Protein AF-X1PWX0-F1 (afdb_monomer)

Solvent-accessible surface area (backbone atoms only — not comparable to full-atom values): 7257 Å² total; per-residue (Å²): 105,75,66,61,58,45,58,66,49,58,80,75,53,52,72,68,55,48,54,53,46,33,54,49,25,46,53,50,14,56,51,26,45,76,68,68,37,50,73,58,14,48,53,25,38,52,52,23,35,53,56,27,56,76,71,69,37,62,68,57,32,52,54,42,52,49,52,51,52,55,50,51,52,54,50,52,53,50,54,33,53,49,25,46,54,52,13,53,54,24,46,78,69,67,38,43,71,58,15,40,55,24,41,50,51,29,46,49,52,52,66,72,47,80,55,91,79,76,39,62,70,56,46,55,52,45,53,53,50,42,61,57,44,60,75,77,111

Secondary structure (DSSP, 8-state):
-HHHHHHHHHTT--HHHHHHHHHHHHHHHHHHHHTT-HHHHHHHHHHHHHHHHHTT-HHHHHHHHHHHHHHHHHHHHHHHHHHHHHHHHHHHTT-HHHHHHHHHHHHHHHHHS--TTTSHHHHHHHHHHHHHHHTT-

Mean predicted aligned error: 4.5 Å

Nearest PDB structures (foldseek):
  2w2u-assembly2_B  TM=9.088E-01  e=4.073E-01  Sulfolobus acidocaldarius
  2v6y-assembly1_A  TM=8.424E-01  e=2.761E-01  Saccharolobus solfataricus
  2w2u-assembly1_A  TM=7.943E-01  e=5.683E-01  Sulfolobus acidocaldarius
  4a5x-assembly2_B  TM=6.187E-01  e=4.551E-01  Homo sapiens
  6vfk-assembly1_B  TM=2.607E-01  e=2.038E+00  synthetic construct

InterPro domains:
  IPR036181 MIT domain superfamily [SSF116846] (85-133)

Sequence (137 aa):
DAINELKEKANHMSVEEINSSILSFIRKAETAEKGLAYKEAQKEYEMALYLASGFDYKEEVGRISFMILELDKKIKDLELEYALKVGEKAEKKKDYVKAINYYQQGLKILNDVQDLNGNESRIKKLNKKITNLQKHL

Organism: NCBI:txid412755

Structure (mmCIF, N/CA/C/O backbone):
data_AF-X1PWX0-F1
#
_entry.id   AF-X1PWX0-F1
#
loop_
_atom_site.group_PDB
_atom_site.id
_atom_site.type_symbol
_atom_site.label_atom_id
_atom_site.label_alt_id
_atom_site.label_comp_id
_atom_site.label_asym_id
_atom_site.label_entity_id
_atom_site.label_seq_id
_atom_site.pdbx_PDB_ins_code
_atom_site.Cartn_x
_atom_site.Cartn_y
_atom_site.Cartn_z
_atom_site.occupancy
_atom_site.B_iso_or_equiv
_atom_site.auth_seq_id
_atom_site.auth_comp_id
_atom_site.auth_asym_id
_atom_site.auth_atom_id
_atom_site.pdbx_PDB_model_num
ATOM 1 N N . ASP A 1 1 ? -1.896 -11.694 -19.344 1.00 78.06 1 ASP A N 1
ATOM 2 C CA . ASP A 1 1 ? -1.476 -10.967 -18.120 1.00 78.06 1 ASP A CA 1
ATOM 3 C C . ASP A 1 1 ? -0.323 -10.088 -18.550 1.00 78.06 1 ASP A C 1
ATOM 5 O O . ASP A 1 1 ? 0.628 -10.613 -19.117 1.00 78.06 1 ASP A O 1
ATOM 9 N N . ALA A 1 2 ? -0.446 -8.772 -18.378 1.00 78.31 2 ALA A N 1
ATOM 10 C CA . ALA A 1 2 ? 0.416 -7.792 -19.040 1.00 78.31 2 ALA A CA 1
ATOM 11 C C . ALA A 1 2 ? 1.903 -7.970 -18.695 1.00 78.31 2 ALA A C 1
ATOM 13 O O . ALA A 1 2 ? 2.756 -7.763 -19.553 1.00 78.31 2 ALA A O 1
ATOM 14 N N . ILE A 1 3 ? 2.212 -8.415 -17.471 1.00 78.94 3 ILE A N 1
ATOM 15 C CA . ILE A 1 3 ? 3.587 -8.741 -17.079 1.00 78.94 3 ILE A CA 1
ATOM 16 C C . ILE A 1 3 ? 4.098 -9.974 -17.828 1.00 78.94 3 ILE A C 1
ATOM 18 O O . ILE A 1 3 ? 5.229 -9.967 -18.295 1.00 78.94 3 ILE A O 1
ATOM 22 N N . ASN A 1 4 ? 3.287 -11.020 -17.998 1.00 82.31 4 ASN A N 1
ATOM 23 C CA . ASN A 1 4 ? 3.716 -12.222 -18.720 1.00 82.31 4 ASN A CA 1
ATOM 24 C C . ASN A 1 4 ? 3.909 -11.946 -20.218 1.00 82.31 4 ASN A C 1
ATOM 26 O O . ASN A 1 4 ? 4.887 -12.404 -20.797 1.00 82.31 4 ASN A O 1
ATOM 30 N N . GLU A 1 5 ? 3.054 -11.117 -20.817 1.00 84.75 5 GLU A N 1
ATOM 31 C CA . GLU A 1 5 ? 3.229 -10.654 -22.201 1.00 84.75 5 GLU A CA 1
ATOM 32 C C . GLU A 1 5 ? 4.506 -9.815 -22.371 1.00 84.75 5 GLU A C 1
ATOM 34 O O . GLU A 1 5 ? 5.172 -9.893 -23.403 1.00 84.75 5 GLU A O 1
ATOM 39 N N . LEU A 1 6 ? 4.875 -9.024 -21.357 1.00 88.00 6 LEU A N 1
ATOM 40 C CA . LEU A 1 6 ? 6.130 -8.274 -21.352 1.00 88.00 6 LEU A CA 1
ATOM 41 C C . LEU A 1 6 ? 7.349 -9.200 -21.247 1.00 88.00 6 LEU A C 1
ATOM 43 O O . LEU A 1 6 ? 8.323 -8.980 -21.960 1.00 88.00 6 LEU A O 1
ATOM 47 N N . LYS A 1 7 ? 7.288 -10.244 -20.407 1.00 84.56 7 LYS A N 1
ATOM 48 C CA . LYS A 1 7 ? 8.364 -11.244 -20.265 1.00 84.56 7 LYS A CA 1
ATOM 49 C C . LYS A 1 7 ? 8.702 -11.910 -21.595 1.00 84.56 7 LYS A C 1
ATOM 51 O O . LYS A 1 7 ? 9.871 -12.058 -21.928 1.00 84.56 7 LYS A O 1
ATOM 56 N N . GLU A 1 8 ? 7.683 -12.296 -22.360 1.00 85.38 8 GLU A N 1
ATOM 57 C CA . GLU A 1 8 ? 7.879 -12.926 -23.668 1.00 85.38 8 GLU A CA 1
ATOM 58 C C . GLU A 1 8 ? 8.503 -11.956 -24.679 1.00 85.38 8 GLU A C 1
ATOM 60 O O . GLU A 1 8 ? 9.443 -12.320 -25.385 1.00 85.38 8 GLU A O 1
ATOM 65 N N . LYS A 1 9 ? 8.033 -10.702 -24.711 1.00 85.44 9 LYS A N 1
ATOM 66 C CA . LYS A 1 9 ? 8.548 -9.672 -25.626 1.00 85.44 9 LYS A CA 1
ATOM 67 C C . LYS A 1 9 ? 9.976 -9.246 -25.300 1.00 85.44 9 LYS A C 1
ATOM 69 O O . LYS A 1 9 ? 10.760 -9.043 -26.222 1.00 85.44 9 LYS A O 1
ATOM 74 N N . ALA A 1 10 ? 10.320 -9.145 -24.017 1.00 86.25 10 ALA A N 1
ATOM 75 C CA . ALA A 1 10 ? 11.624 -8.670 -23.556 1.00 86.25 10 ALA A CA 1
ATOM 76 C C . ALA A 1 10 ? 12.801 -9.482 -24.123 1.00 86.25 10 ALA A C 1
ATOM 78 O O . ALA A 1 10 ? 13.859 -8.915 -24.376 1.00 86.25 10 ALA A O 1
ATOM 79 N N . ASN A 1 11 ? 12.606 -10.775 -24.404 1.00 84.31 11 ASN A N 1
ATOM 80 C CA . ASN A 1 11 ? 13.639 -11.643 -24.987 1.00 84.31 11 ASN A CA 1
ATOM 81 C C . ASN A 1 11 ? 14.034 -11.273 -26.427 1.00 84.31 11 ASN A C 1
ATOM 83 O O . ASN A 1 11 ? 15.049 -11.754 -26.927 1.00 84.31 11 ASN A O 1
ATOM 87 N N . HIS A 1 12 ? 13.222 -10.465 -27.109 1.00 88.06 12 HIS A N 1
ATOM 88 C CA . HIS A 1 12 ? 13.412 -10.098 -28.513 1.00 88.06 12 HIS A CA 1
ATOM 89 C C . HIS A 1 12 ? 13.684 -8.607 -28.716 1.00 88.06 12 HIS A C 1
ATOM 91 O O . HIS A 1 12 ? 13.816 -8.172 -29.857 1.00 88.06 12 HIS A O 1
ATOM 97 N N . MET A 1 13 ? 13.750 -7.832 -27.634 1.00 89.31 13 MET A N 1
ATOM 98 C CA . MET A 1 13 ? 13.931 -6.386 -27.700 1.00 89.31 13 MET A CA 1
ATOM 99 C C . MET A 1 13 ? 15.410 -6.008 -27.768 1.00 89.31 13 MET A C 1
ATOM 101 O O . MET A 1 13 ? 16.256 -6.621 -27.112 1.00 89.31 13 MET A O 1
ATOM 105 N N . SER A 1 14 ? 15.717 -4.958 -28.525 1.00 92.50 14 SER A N 1
ATOM 106 C CA . SER A 1 14 ? 17.030 -4.316 -28.483 1.00 92.50 14 SER A CA 1
ATOM 107 C C . SER A 1 14 ? 17.229 -3.549 -27.172 1.00 92.50 14 SER A C 1
ATOM 109 O O . SER A 1 14 ? 16.278 -3.201 -26.467 1.00 92.50 14 SER A O 1
ATOM 111 N N . VAL A 1 15 ? 18.482 -3.226 -26.854 1.00 89.50 15 VAL A N 1
ATOM 112 C CA . VAL A 1 15 ? 18.824 -2.404 -25.683 1.00 89.50 15 VAL A CA 1
ATOM 113 C C . VAL A 1 15 ? 18.134 -1.032 -25.744 1.00 89.50 15 VAL A C 1
ATOM 115 O O . VAL A 1 15 ? 17.629 -0.532 -24.740 1.00 89.50 15 VAL A O 1
ATOM 118 N N . GLU A 1 16 ? 18.053 -0.427 -26.928 1.00 91.69 16 GLU A N 1
ATOM 119 C CA . GLU A 1 16 ? 17.369 0.850 -27.153 1.00 91.69 16 GLU A CA 1
ATOM 120 C C . GLU A 1 16 ? 15.858 0.742 -26.906 1.00 91.69 16 GLU A C 1
ATOM 122 O O . GLU A 1 16 ? 15.264 1.622 -26.276 1.00 91.69 16 GLU A O 1
ATOM 127 N N . GLU A 1 17 ? 15.232 -0.346 -27.360 1.00 92.94 17 GLU A N 1
ATOM 128 C CA . GLU A 1 17 ? 13.806 -0.608 -27.143 1.00 92.94 17 GLU A CA 1
ATOM 129 C C . GLU A 1 17 ? 13.490 -0.829 -25.660 1.00 92.94 17 GLU A C 1
ATOM 131 O O . GLU A 1 17 ? 12.471 -0.337 -25.162 1.00 92.94 17 GLU A O 1
ATOM 136 N N . ILE A 1 18 ? 14.377 -1.517 -24.938 1.00 93.12 18 ILE A N 1
ATOM 137 C CA . ILE A 1 18 ? 14.275 -1.724 -23.489 1.00 93.12 18 ILE A CA 1
ATOM 138 C C . ILE A 1 18 ? 14.347 -0.387 -22.754 1.00 93.12 18 ILE A C 1
ATOM 140 O O . ILE A 1 18 ? 13.445 -0.072 -21.976 1.00 93.12 18 ILE A O 1
ATOM 144 N N . ASN A 1 19 ? 15.348 0.443 -23.058 1.00 93.38 19 ASN A N 1
ATOM 145 C CA . ASN A 1 19 ? 15.507 1.766 -22.449 1.00 93.38 19 ASN A CA 1
ATOM 146 C C . ASN A 1 19 ? 14.288 2.664 -22.691 1.00 93.38 19 ASN A C 1
ATOM 148 O O . ASN A 1 19 ? 13.758 3.285 -21.765 1.00 93.38 19 ASN A O 1
ATOM 152 N N . SER A 1 20 ? 13.796 2.697 -23.931 1.00 95.50 20 SER A N 1
ATOM 153 C CA . SER A 1 20 ? 12.592 3.450 -24.291 1.00 95.50 20 SER A CA 1
ATOM 154 C C . SER A 1 20 ? 11.354 2.952 -23.533 1.00 95.50 20 SER A C 1
ATOM 156 O O . SER A 1 20 ? 10.548 3.750 -23.041 1.00 95.50 20 SER A O 1
ATOM 158 N N . SER A 1 21 ? 11.226 1.633 -23.369 1.00 95.81 21 SER A N 1
ATOM 159 C CA . SER A 1 21 ? 10.102 1.007 -22.667 1.00 95.81 21 SER A CA 1
ATOM 160 C C . SER A 1 21 ? 10.129 1.286 -21.168 1.00 95.81 21 SER A C 1
ATOM 162 O O . SER A 1 21 ? 9.101 1.677 -20.617 1.00 95.81 21 SER A O 1
ATOM 164 N N . ILE A 1 22 ? 11.296 1.180 -20.520 1.00 96.44 22 ILE A N 1
ATOM 165 C CA . ILE A 1 22 ? 11.480 1.549 -19.107 1.00 96.44 22 ILE A CA 1
ATOM 166 C C . ILE A 1 22 ? 11.030 2.998 -18.885 1.00 96.44 22 ILE A C 1
ATOM 168 O O . ILE A 1 22 ? 10.193 3.263 -18.020 1.00 96.44 22 ILE A O 1
ATOM 172 N N . LEU A 1 23 ? 11.510 3.937 -19.709 1.00 97.06 23 LEU A N 1
ATOM 173 C CA . LEU A 1 23 ? 11.124 5.349 -19.614 1.00 97.06 23 LEU A CA 1
ATOM 174 C C . LEU A 1 23 ? 9.622 5.565 -19.848 1.00 97.06 23 LEU A C 1
ATOM 176 O O . LEU A 1 23 ? 9.005 6.400 -19.184 1.00 97.06 23 LEU A O 1
ATOM 180 N N . SER A 1 24 ? 9.023 4.829 -20.787 1.00 97.94 24 SER A N 1
ATOM 181 C CA . SER A 1 24 ? 7.586 4.900 -21.054 1.00 97.94 24 SER A CA 1
ATOM 182 C C . SER A 1 24 ? 6.762 4.433 -19.855 1.00 97.94 24 SER A C 1
ATOM 184 O O . SER A 1 24 ? 5.839 5.141 -19.447 1.00 97.94 24 SER A O 1
ATOM 186 N N . PHE A 1 25 ? 7.115 3.290 -19.264 1.00 98.06 25 PHE A N 1
ATOM 187 C CA . PHE A 1 25 ? 6.441 2.745 -18.088 1.00 98.06 25 PHE A CA 1
ATOM 188 C C . PHE A 1 25 ? 6.559 3.679 -16.881 1.00 98.06 25 PHE A C 1
ATOM 190 O O . PHE A 1 25 ? 5.549 3.983 -16.252 1.00 98.06 25 PHE A O 1
ATOM 197 N N . ILE A 1 26 ? 7.741 4.250 -16.621 1.00 98.12 26 ILE A N 1
ATOM 198 C CA . ILE A 1 26 ? 7.918 5.244 -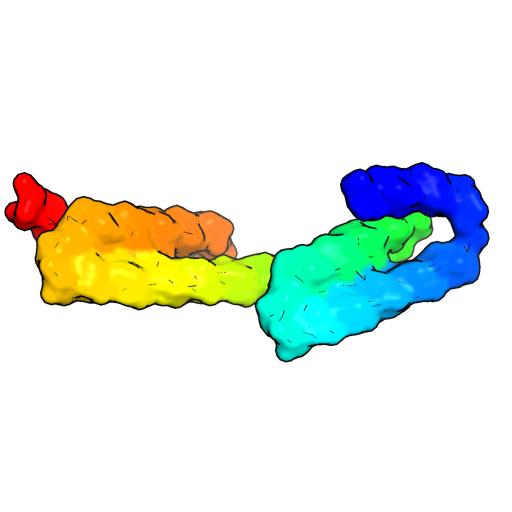15.548 1.00 98.12 26 ILE A CA 1
ATOM 199 C C . ILE A 1 26 ? 6.992 6.454 -15.759 1.00 98.12 26 ILE A C 1
ATOM 201 O O . ILE A 1 26 ? 6.275 6.848 -14.844 1.00 98.12 26 ILE A O 1
ATOM 205 N N . ARG A 1 27 ? 6.927 7.020 -16.972 1.00 98.25 27 ARG A N 1
ATOM 206 C CA . ARG A 1 27 ? 6.049 8.175 -17.259 1.00 98.25 27 ARG A CA 1
ATOM 207 C C . ARG A 1 27 ? 4.565 7.854 -17.086 1.00 98.25 27 ARG A C 1
ATOM 209 O O . ARG A 1 27 ? 3.799 8.701 -16.616 1.00 98.25 27 ARG A O 1
ATOM 216 N N . LYS A 1 28 ? 4.142 6.654 -17.491 1.00 98.31 28 LYS A N 1
ATOM 217 C CA . LYS A 1 28 ? 2.764 6.184 -17.293 1.00 98.31 28 LYS A CA 1
ATOM 218 C C . LYS A 1 28 ? 2.458 6.020 -15.813 1.00 98.31 28 LYS A C 1
ATOM 220 O O . LYS A 1 28 ? 1.422 6.509 -15.371 1.00 98.31 28 LYS A O 1
ATOM 225 N N . ALA A 1 29 ? 3.380 5.433 -15.055 1.00 98.12 29 ALA A N 1
ATOM 226 C CA . ALA A 1 29 ? 3.252 5.280 -13.616 1.00 98.12 29 ALA A CA 1
ATOM 227 C C . ALA A 1 29 ? 3.097 6.636 -12.910 1.00 98.12 29 ALA A C 1
ATOM 229 O O . ALA A 1 29 ? 2.142 6.837 -12.165 1.00 98.12 29 ALA A O 1
ATOM 230 N N . GLU A 1 30 ? 3.959 7.606 -13.226 1.00 97.56 30 GLU A N 1
ATOM 231 C CA . GLU A 1 30 ? 3.888 8.971 -12.686 1.00 97.56 30 GLU A CA 1
ATOM 232 C C . GLU A 1 30 ? 2.567 9.674 -13.047 1.00 97.56 30 GLU A C 1
ATOM 234 O O . GLU A 1 30 ? 1.992 10.408 -12.239 1.00 97.56 30 GLU A O 1
ATOM 239 N N . THR A 1 31 ? 2.066 9.461 -14.266 1.00 98.25 31 THR A N 1
ATOM 240 C CA . THR A 1 31 ? 0.787 10.025 -14.725 1.00 98.25 31 THR A CA 1
ATOM 241 C C . THR A 1 31 ? -0.391 9.397 -13.982 1.00 98.25 31 THR A C 1
ATOM 243 O O . THR A 1 31 ? -1.260 10.117 -13.488 1.00 98.25 31 THR A O 1
ATOM 246 N N . ALA A 1 32 ? -0.398 8.070 -13.853 1.00 97.81 32 ALA A N 1
ATOM 247 C CA . ALA A 1 32 ? -1.404 7.330 -13.103 1.00 97.81 32 ALA A CA 1
ATOM 248 C C . ALA A 1 32 ? -1.396 7.730 -11.621 1.00 97.81 32 ALA A C 1
ATOM 250 O O . ALA A 1 32 ? -2.455 7.955 -11.038 1.00 97.81 32 ALA A O 1
ATOM 251 N N . GLU A 1 33 ? -0.218 7.913 -11.019 1.00 95.81 33 GLU A N 1
ATOM 252 C CA . GLU A 1 33 ? -0.095 8.347 -9.629 1.00 95.81 33 GLU A CA 1
ATOM 253 C C . GLU A 1 33 ? -0.663 9.758 -9.414 1.00 95.81 33 GLU A C 1
ATOM 255 O O . GLU A 1 33 ? -1.410 9.980 -8.455 1.00 95.81 33 GLU A O 1
ATOM 260 N N . LYS A 1 34 ? -0.375 10.704 -10.322 1.00 95.75 34 LYS A N 1
ATOM 261 C CA . LYS A 1 34 ? -0.990 12.046 -10.318 1.00 95.75 34 LYS A CA 1
ATOM 262 C C . LYS A 1 34 ? -2.511 11.977 -10.462 1.00 95.75 34 LYS A C 1
ATOM 264 O O . LYS A 1 34 ? -3.217 12.779 -9.858 1.00 95.75 34 LYS A O 1
ATOM 269 N N . GLY A 1 35 ? -3.005 11.005 -11.226 1.00 96.81 35 GLY A N 1
ATOM 270 C CA . GLY A 1 35 ? -4.427 10.695 -11.371 1.00 96.81 35 GLY A CA 1
ATOM 271 C C . GLY A 1 35 ? -5.035 9.884 -10.220 1.00 96.81 35 GLY A C 1
ATOM 272 O O . GLY A 1 35 ? -6.204 9.522 -10.308 1.00 96.81 35 GLY A O 1
ATOM 273 N N . LEU A 1 36 ? -4.277 9.587 -9.154 1.00 94.81 36 LEU A N 1
ATOM 274 C CA . LEU A 1 36 ? -4.687 8.745 -8.018 1.00 94.81 36 LEU A CA 1
ATOM 275 C C . LEU A 1 36 ? -5.030 7.287 -8.401 1.00 94.81 36 LEU A C 1
ATOM 277 O O . LEU A 1 36 ? -5.612 6.544 -7.609 1.00 94.81 36 LEU A O 1
ATOM 281 N N . ALA A 1 37 ? -4.643 6.845 -9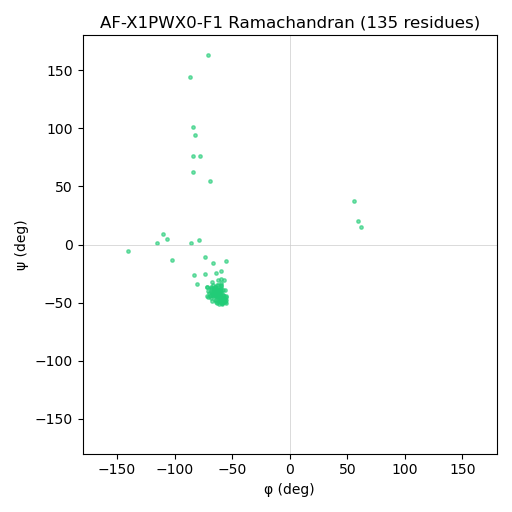.598 1.00 96.62 37 ALA A N 1
ATOM 282 C CA . ALA A 1 37 ? -4.811 5.482 -10.089 1.00 96.62 37 ALA A CA 1
ATOM 283 C C . ALA A 1 37 ? -3.662 4.585 -9.590 1.00 96.62 37 ALA A C 1
ATOM 285 O O . ALA A 1 37 ? -2.872 4.052 -10.364 1.00 96.62 37 ALA A O 1
ATOM 286 N N . TYR A 1 38 ? -3.543 4.424 -8.270 1.00 94.69 38 TYR A N 1
ATOM 287 C CA . TYR A 1 38 ? -2.351 3.836 -7.643 1.00 94.69 38 TYR A CA 1
ATOM 288 C C . TYR A 1 38 ? -2.065 2.384 -8.030 1.00 94.69 38 TYR A C 1
ATOM 290 O O . TYR A 1 38 ? -0.907 2.019 -8.187 1.00 94.69 38 TYR A O 1
ATOM 298 N N . LYS A 1 39 ? -3.098 1.562 -8.249 1.00 93.12 39 LYS A N 1
ATOM 299 C CA . LYS A 1 39 ? -2.907 0.181 -8.731 1.00 93.12 39 LYS A CA 1
ATOM 300 C C . LYS A 1 39 ? -2.312 0.138 -10.136 1.00 93.12 39 LYS A C 1
ATOM 302 O O . LYS A 1 39 ? -1.514 -0.738 -10.445 1.00 93.12 39 LYS A O 1
ATOM 307 N N . GLU A 1 40 ? -2.714 1.079 -10.984 1.00 95.75 40 GLU A N 1
ATOM 308 C CA . GLU A 1 40 ? -2.169 1.205 -12.331 1.00 95.75 40 GLU A CA 1
ATOM 309 C C . GLU A 1 40 ? -0.739 1.739 -12.275 1.00 95.75 40 GLU A C 1
ATOM 311 O O . GLU A 1 40 ? 0.146 1.150 -12.884 1.00 95.75 40 GLU A O 1
ATOM 316 N N . ALA A 1 41 ? -0.482 2.758 -11.448 1.00 97.69 41 ALA A N 1
ATOM 317 C CA . ALA A 1 41 ? 0.869 3.258 -11.215 1.00 97.69 41 ALA A CA 1
ATOM 318 C C . ALA A 1 41 ? 1.826 2.154 -10.735 1.00 97.69 41 ALA A C 1
ATOM 320 O O . ALA A 1 41 ? 2.924 2.012 -11.268 1.00 97.69 41 ALA A O 1
ATOM 321 N N . GLN A 1 42 ? 1.385 1.331 -9.780 1.00 96.19 42 GLN A N 1
ATOM 322 C CA . GLN A 1 42 ? 2.164 0.215 -9.252 1.00 96.19 42 GLN A CA 1
ATOM 323 C C . GLN A 1 42 ? 2.506 -0.796 -10.349 1.00 96.19 42 GLN A C 1
ATOM 325 O O . GLN A 1 42 ? 3.670 -1.151 -10.512 1.00 96.19 42 GLN A O 1
ATOM 330 N N . LYS A 1 43 ? 1.513 -1.204 -11.144 1.00 96.19 43 LYS A N 1
ATOM 331 C CA . LYS A 1 43 ? 1.708 -2.131 -12.264 1.00 96.19 43 LYS A CA 1
ATOM 332 C C . LYS A 1 43 ? 2.730 -1.600 -13.275 1.00 96.19 43 LYS A C 1
ATOM 334 O O . LYS A 1 43 ? 3.577 -2.351 -13.752 1.00 96.19 43 LYS A O 1
ATOM 339 N N . GLU A 1 44 ? 2.651 -0.317 -13.618 1.00 97.88 44 GLU A N 1
ATOM 340 C CA . GLU A 1 44 ? 3.583 0.322 -14.552 1.00 97.88 44 GLU A CA 1
ATOM 341 C C . GLU A 1 44 ? 5.012 0.377 -13.977 1.00 97.88 44 GLU A C 1
ATOM 343 O O . GLU A 1 44 ? 5.963 0.021 -14.676 1.00 97.88 44 GLU A O 1
ATOM 348 N N . TYR A 1 45 ? 5.187 0.705 -12.691 1.00 98.00 45 TYR A N 1
ATOM 349 C CA . TYR A 1 45 ? 6.503 0.617 -12.047 1.00 98.00 45 TYR A CA 1
ATOM 350 C C . TYR A 1 45 ? 7.041 -0.818 -11.981 1.00 98.00 45 TYR A C 1
ATOM 352 O O . TYR A 1 45 ? 8.227 -1.025 -12.222 1.00 98.00 45 TYR A O 1
ATOM 360 N N . GLU A 1 46 ? 6.204 -1.817 -11.699 1.00 96.44 46 GLU A N 1
ATOM 361 C CA . GLU A 1 46 ? 6.614 -3.228 -11.671 1.00 96.44 46 GLU A CA 1
ATOM 362 C C . GLU A 1 46 ? 7.092 -3.711 -13.050 1.00 96.44 46 GLU A C 1
ATOM 364 O O . GLU A 1 46 ? 8.089 -4.429 -13.147 1.00 96.44 46 GLU A O 1
ATOM 369 N N . MET A 1 47 ? 6.437 -3.269 -14.129 1.00 96.50 47 MET A N 1
ATOM 370 C CA . MET A 1 47 ? 6.890 -3.530 -15.500 1.00 96.50 47 MET A CA 1
ATOM 371 C C . MET A 1 47 ? 8.240 -2.865 -15.797 1.00 96.50 47 MET A C 1
ATOM 373 O O . MET A 1 47 ? 9.123 -3.506 -16.371 1.00 96.50 47 MET A O 1
ATOM 377 N N . ALA A 1 48 ? 8.431 -1.610 -15.378 1.00 97.31 48 ALA A N 1
ATOM 378 C CA . ALA A 1 48 ? 9.714 -0.920 -15.514 1.00 97.31 48 ALA A CA 1
ATOM 379 C C . ALA A 1 48 ? 10.829 -1.634 -14.730 1.00 97.31 48 ALA A C 1
ATOM 381 O O . ALA A 1 48 ? 11.918 -1.853 -15.260 1.00 97.31 48 ALA A O 1
ATOM 382 N N . LEU A 1 49 ? 10.540 -2.041 -13.489 1.00 97.19 49 LEU A N 1
ATOM 383 C CA . LEU A 1 49 ? 11.475 -2.746 -12.617 1.00 97.19 49 LEU A CA 1
ATOM 384 C C . LEU A 1 49 ? 11.879 -4.096 -13.205 1.00 97.19 49 LEU A C 1
ATOM 386 O O . LEU A 1 49 ? 13.057 -4.446 -13.166 1.00 97.19 49 LEU A O 1
ATOM 390 N N . TYR A 1 50 ? 10.923 -4.848 -13.755 1.00 95.12 50 TYR A N 1
ATOM 391 C CA . TYR A 1 50 ? 11.193 -6.127 -14.405 1.00 95.12 50 TYR A CA 1
ATOM 392 C C . TYR A 1 50 ? 12.224 -5.978 -15.533 1.00 95.12 50 TYR A C 1
ATOM 394 O O . TYR A 1 50 ? 13.21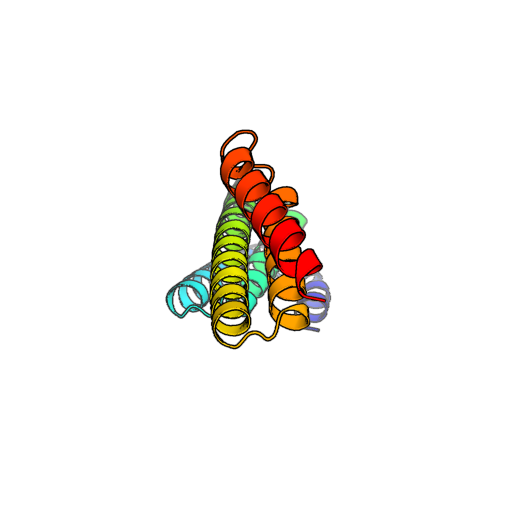9 -6.705 -15.548 1.00 95.12 50 TYR A O 1
ATOM 402 N N . LEU A 1 51 ? 12.027 -5.005 -16.430 1.00 95.06 51 LEU A N 1
ATOM 403 C CA . LEU A 1 51 ? 12.971 -4.749 -17.519 1.00 95.06 51 LEU A CA 1
ATOM 404 C C . LEU A 1 51 ? 14.333 -4.280 -16.996 1.00 95.06 51 LEU A C 1
ATOM 406 O O . LEU A 1 51 ? 15.351 -4.843 -17.381 1.00 95.06 51 LEU A O 1
ATOM 410 N N . ALA A 1 52 ? 14.367 -3.308 -16.082 1.00 95.56 52 ALA A N 1
ATOM 411 C CA . ALA A 1 52 ? 15.622 -2.804 -15.520 1.00 95.56 52 ALA A CA 1
ATOM 412 C C . ALA A 1 52 ? 16.428 -3.908 -14.807 1.00 95.56 52 ALA A C 1
ATOM 414 O O . ALA A 1 52 ? 17.651 -3.973 -14.930 1.00 95.56 52 ALA A O 1
ATOM 415 N N . SER A 1 53 ? 15.739 -4.817 -14.110 1.00 93.31 53 SER A N 1
ATOM 416 C CA . SER A 1 53 ? 16.366 -5.934 -13.393 1.00 93.31 53 SER A CA 1
ATOM 417 C C . SER A 1 53 ? 16.914 -7.001 -14.341 1.00 93.31 53 SER A C 1
ATOM 419 O O . SER A 1 53 ? 17.966 -7.572 -14.070 1.00 93.31 53 SER A O 1
ATOM 421 N N . GLY A 1 54 ? 16.228 -7.263 -15.459 1.00 90.38 54 GLY A N 1
ATOM 422 C CA . GLY A 1 54 ? 16.679 -8.223 -16.472 1.00 90.38 54 GLY A CA 1
ATOM 423 C C . GLY A 1 54 ? 17.990 -7.832 -17.164 1.00 90.38 54 GLY A C 1
ATOM 424 O O . GLY A 1 54 ? 18.706 -8.710 -17.637 1.00 90.38 54 GLY A O 1
ATOM 425 N N . PHE A 1 55 ? 18.318 -6.536 -17.185 1.00 89.19 55 PHE A N 1
ATOM 426 C CA . PHE A 1 55 ? 19.512 -5.979 -17.835 1.00 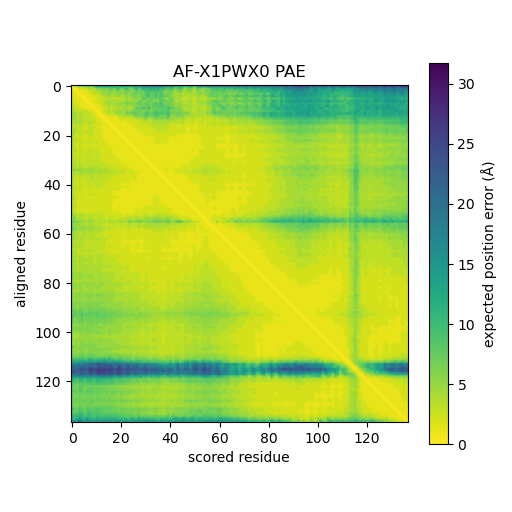89.19 55 PHE A CA 1
ATOM 427 C C . PHE A 1 55 ? 20.572 -5.458 -16.841 1.00 89.19 55 PHE A C 1
ATOM 429 O O . PHE A 1 55 ? 21.546 -4.838 -17.258 1.00 89.19 55 PHE A O 1
ATOM 436 N N . ASP A 1 56 ? 20.407 -5.725 -15.538 1.00 89.25 56 ASP A N 1
ATOM 437 C CA . ASP A 1 56 ? 21.304 -5.283 -14.450 1.00 89.25 56 ASP A CA 1
ATOM 438 C C . ASP A 1 56 ? 21.531 -3.754 -14.400 1.00 89.25 56 ASP A C 1
ATOM 440 O O . ASP A 1 56 ? 22.615 -3.259 -14.082 1.00 89.25 56 ASP A O 1
ATOM 444 N N . TYR A 1 57 ? 20.487 -2.971 -14.690 1.00 93.38 57 TYR A N 1
ATOM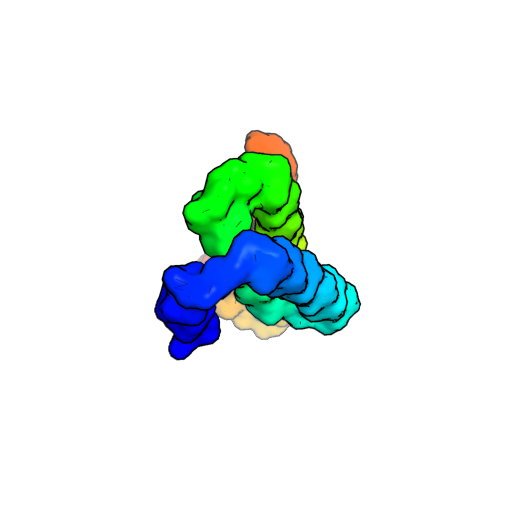 445 C CA . TYR A 1 57 ? 20.499 -1.510 -14.570 1.00 93.38 57 TYR A CA 1
ATOM 446 C C . TYR A 1 57 ? 20.339 -1.089 -13.110 1.00 93.38 57 TYR A C 1
ATOM 448 O O . TYR A 1 57 ? 19.263 -0.710 -12.653 1.00 93.38 57 TYR A O 1
ATOM 456 N N . LYS A 1 58 ? 21.419 -1.225 -12.337 1.00 94.06 58 LYS A N 1
ATOM 457 C CA . LYS A 1 58 ? 21.398 -1.090 -10.869 1.00 94.06 58 LYS A CA 1
ATOM 458 C C . LYS A 1 58 ? 20.843 0.244 -10.378 1.00 94.06 58 LYS A C 1
ATOM 460 O O . LYS A 1 58 ? 20.131 0.265 -9.373 1.00 94.06 58 LYS A O 1
ATOM 465 N N . GLU A 1 59 ? 21.161 1.341 -11.062 1.00 94.31 59 GLU A N 1
ATOM 466 C CA . GLU A 1 59 ? 20.671 2.671 -10.692 1.00 94.31 59 GLU A CA 1
ATOM 467 C C . GLU A 1 59 ? 19.152 2.774 -10.901 1.00 94.31 59 GLU A C 1
ATOM 469 O O . GLU A 1 59 ? 18.419 3.147 -9.981 1.00 94.31 59 GLU A O 1
ATOM 474 N N . GLU A 1 60 ? 18.660 2.351 -12.065 1.00 94.62 60 GLU A N 1
ATOM 475 C CA . GLU A 1 60 ? 17.240 2.305 -12.405 1.00 94.62 60 GLU A CA 1
ATOM 476 C C . GLU A 1 60 ? 16.471 1.370 -11.474 1.00 94.62 60 GLU A C 1
ATOM 478 O O . GLU A 1 60 ? 15.408 1.740 -10.980 1.00 94.62 60 GLU A O 1
ATOM 483 N N . VAL A 1 61 ? 17.014 0.187 -11.179 1.00 97.62 61 VAL A N 1
ATOM 484 C CA . VAL A 1 61 ? 16.428 -0.763 -10.224 1.00 97.62 61 VAL A CA 1
ATOM 485 C C . VAL A 1 61 ? 16.265 -0.104 -8.859 1.00 97.62 61 VAL A C 1
ATOM 487 O O . VAL A 1 61 ? 15.179 -0.167 -8.281 1.00 97.62 61 VAL A O 1
ATOM 490 N N . GLY A 1 62 ? 17.306 0.565 -8.355 1.00 97.38 62 GLY A N 1
ATOM 491 C CA . GLY A 1 62 ? 17.252 1.277 -7.079 1.00 97.38 62 GLY A CA 1
ATOM 492 C C . GLY A 1 62 ? 16.198 2.385 -7.080 1.00 97.38 62 GLY A C 1
ATOM 493 O O . GLY A 1 62 ? 15.358 2.446 -6.179 1.00 97.38 62 GLY A O 1
ATOM 494 N N . ARG A 1 63 ? 16.187 3.219 -8.126 1.00 97.56 63 ARG A N 1
ATOM 495 C CA . ARG A 1 63 ? 15.220 4.310 -8.286 1.00 97.56 63 ARG A CA 1
ATOM 496 C C . ARG A 1 63 ? 13.781 3.798 -8.360 1.00 97.56 63 ARG A C 1
ATOM 498 O O . ARG A 1 63 ? 12.932 4.292 -7.625 1.00 97.56 63 ARG A O 1
ATOM 505 N N . ILE A 1 64 ? 13.494 2.823 -9.222 1.00 98.06 64 ILE A N 1
ATOM 506 C CA . ILE A 1 64 ? 12.135 2.296 -9.416 1.00 98.06 64 ILE A CA 1
ATOM 507 C C . ILE A 1 64 ? 11.662 1.578 -8.147 1.00 98.06 64 ILE A C 1
ATOM 509 O O . ILE A 1 64 ? 10.525 1.775 -7.724 1.00 98.06 64 ILE A O 1
ATOM 513 N N . SER A 1 65 ? 12.537 0.810 -7.490 1.00 97.44 65 SER A N 1
ATOM 514 C CA . SER A 1 65 ? 12.212 0.151 -6.217 1.00 97.44 65 SER A CA 1
ATOM 515 C C . SER A 1 65 ? 11.839 1.164 -5.134 1.00 97.44 65 SER A C 1
ATOM 517 O O . SER A 1 65 ? 10.882 0.950 -4.392 1.00 97.44 65 SER A O 1
ATOM 519 N N . PHE A 1 66 ? 12.549 2.295 -5.069 1.00 96.31 66 PHE A N 1
ATOM 520 C CA . PHE A 1 66 ? 12.199 3.386 -4.164 1.00 96.31 66 PHE A CA 1
ATOM 521 C C . PHE A 1 66 ? 10.829 3.996 -4.501 1.00 96.31 66 PHE A C 1
ATOM 523 O O . PHE A 1 66 ? 10.022 4.206 -3.599 1.00 96.31 66 PHE A O 1
ATOM 530 N N . MET A 1 67 ? 10.521 4.216 -5.784 1.00 97.31 67 MET A N 1
ATOM 531 C CA . MET A 1 67 ? 9.208 4.727 -6.205 1.00 97.31 67 MET A CA 1
ATOM 532 C C . MET A 1 67 ? 8.066 3.768 -5.831 1.00 97.31 67 MET A C 1
ATOM 534 O O . MET A 1 67 ? 7.036 4.214 -5.330 1.00 97.31 67 MET A O 1
ATOM 538 N N . ILE A 1 68 ? 8.260 2.455 -6.004 1.00 96.81 68 ILE A N 1
ATOM 539 C CA . ILE A 1 68 ? 7.292 1.430 -5.579 1.00 96.81 68 ILE A CA 1
ATOM 540 C C . ILE A 1 68 ? 7.094 1.465 -4.062 1.00 96.81 68 ILE A C 1
ATOM 542 O O . ILE A 1 68 ? 5.958 1.414 -3.596 1.00 96.81 68 ILE A O 1
ATOM 546 N N . LEU A 1 69 ? 8.176 1.585 -3.288 1.00 94.31 69 LEU A N 1
ATOM 547 C CA . LEU A 1 69 ? 8.102 1.661 -1.829 1.00 94.31 69 LEU A CA 1
ATOM 548 C C . LEU A 1 69 ? 7.316 2.893 -1.355 1.00 94.31 69 LEU A C 1
ATOM 550 O O . LEU A 1 69 ? 6.471 2.779 -0.469 1.00 94.31 69 LEU A O 1
ATOM 554 N N . GLU A 1 70 ? 7.576 4.068 -1.930 1.00 93.44 70 GLU A N 1
ATOM 555 C CA . GLU A 1 70 ? 6.847 5.295 -1.585 1.00 93.44 70 GLU A CA 1
ATOM 556 C C . GLU A 1 70 ? 5.364 5.205 -1.972 1.00 93.44 70 GLU A C 1
ATOM 558 O O . GLU A 1 70 ? 4.490 5.626 -1.208 1.00 93.44 70 GLU A O 1
ATOM 563 N N . LEU A 1 71 ? 5.061 4.587 -3.116 1.00 95.19 71 LEU A N 1
ATOM 564 C CA . LEU A 1 71 ? 3.689 4.330 -3.538 1.00 95.19 71 LEU A CA 1
ATOM 565 C C . LEU A 1 71 ? 2.964 3.362 -2.588 1.00 95.19 71 LEU A C 1
ATOM 567 O O . LEU A 1 71 ? 1.827 3.632 -2.206 1.00 95.19 71 LEU A O 1
ATOM 571 N N . ASP A 1 72 ? 3.614 2.275 -2.166 1.00 92.75 72 ASP A N 1
ATOM 572 C CA . ASP A 1 72 ? 3.059 1.311 -1.207 1.00 92.75 72 ASP A CA 1
ATOM 573 C C . ASP A 1 72 ? 2.748 1.972 0.144 1.00 92.75 72 ASP A C 1
ATOM 575 O O . ASP A 1 72 ? 1.654 1.796 0.684 1.00 92.75 72 ASP A O 1
ATOM 579 N N . LYS A 1 73 ? 3.655 2.816 0.657 1.00 91.06 73 LYS A N 1
ATOM 580 C CA . LYS A 1 73 ? 3.402 3.612 1.871 1.00 91.06 73 LYS A CA 1
ATOM 581 C C . LYS A 1 73 ? 2.154 4.480 1.721 1.00 91.06 73 LYS A C 1
ATOM 583 O O . LYS A 1 73 ? 1.270 4.444 2.574 1.00 91.06 73 LYS A O 1
ATOM 588 N N . LYS A 1 74 ? 2.046 5.208 0.607 1.00 92.06 74 LYS A N 1
ATOM 589 C CA . LYS A 1 74 ? 0.902 6.079 0.311 1.00 92.06 74 LYS A CA 1
ATOM 590 C C . LYS A 1 74 ? -0.413 5.302 0.223 1.00 92.06 74 LYS A C 1
ATOM 592 O O . LYS A 1 74 ? -1.428 5.759 0.745 1.00 92.06 74 LYS A O 1
ATOM 597 N N . ILE A 1 75 ? -0.405 4.130 -0.414 1.00 92.75 75 ILE A N 1
ATOM 598 C CA . ILE A 1 75 ? -1.574 3.242 -0.487 1.00 92.75 75 ILE A CA 1
ATOM 599 C C . ILE A 1 75 ? -1.981 2.796 0.920 1.00 92.75 75 ILE A C 1
ATOM 601 O O . ILE A 1 75 ? -3.147 2.941 1.285 1.00 92.75 75 ILE A O 1
ATOM 605 N N . LYS A 1 76 ? -1.031 2.320 1.731 1.00 92.50 76 LYS A N 1
ATOM 606 C CA . LYS A 1 76 ? -1.293 1.876 3.108 1.00 92.50 76 LYS A CA 1
ATOM 607 C C . LYS A 1 76 ? -1.846 2.995 3.985 1.00 92.50 76 LYS A C 1
ATOM 609 O O . LYS A 1 76 ? -2.774 2.758 4.757 1.00 92.50 76 LYS A O 1
ATOM 614 N N . ASP A 1 77 ? -1.341 4.217 3.842 1.00 91.69 77 ASP A N 1
ATOM 615 C CA . ASP A 1 77 ? -1.865 5.379 4.563 1.00 91.69 77 ASP A CA 1
ATOM 616 C C . ASP A 1 77 ? -3.329 5.672 4.199 1.00 91.69 77 ASP A C 1
ATOM 618 O O . ASP A 1 77 ? -4.155 5.905 5.087 1.00 91.69 77 ASP A O 1
ATOM 622 N N . LEU A 1 78 ? -3.680 5.590 2.912 1.00 94.06 78 LEU A N 1
ATOM 623 C CA . LEU A 1 78 ? -5.058 5.764 2.442 1.00 94.06 78 LEU A CA 1
ATOM 624 C C . LEU A 1 78 ? -5.984 4.638 2.914 1.00 94.06 78 LEU A C 1
ATOM 626 O O . LEU A 1 78 ? -7.116 4.896 3.334 1.00 94.06 78 LEU A O 1
ATOM 630 N N . GLU A 1 79 ? -5.521 3.389 2.868 1.00 94.75 79 GLU A N 1
ATOM 631 C CA . GLU A 1 79 ? -6.265 2.233 3.376 1.00 94.75 79 GLU A CA 1
ATOM 632 C C . GLU A 1 79 ? -6.530 2.360 4.878 1.00 94.75 79 GLU A C 1
ATOM 634 O O . GLU A 1 79 ? -7.643 2.099 5.348 1.00 94.75 79 GLU A O 1
ATOM 639 N N . LEU A 1 80 ? -5.530 2.823 5.628 1.00 95.50 80 LEU A N 1
ATOM 640 C CA . LEU A 1 80 ? -5.648 3.084 7.051 1.00 95.50 80 LEU A CA 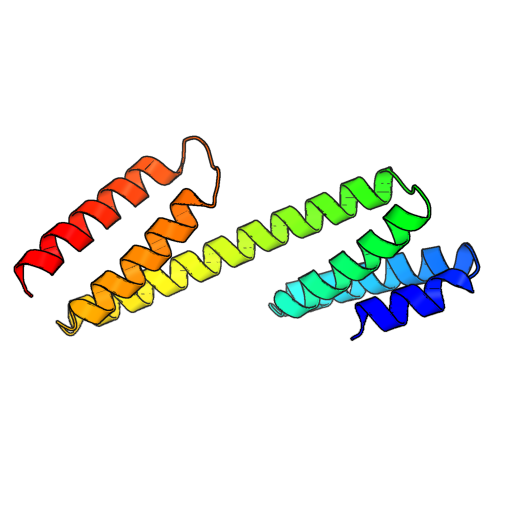1
ATOM 641 C C . LEU A 1 80 ? -6.661 4.197 7.327 1.00 95.50 80 LEU A C 1
ATOM 643 O O . LEU A 1 80 ? -7.562 4.001 8.144 1.00 95.50 80 LEU A O 1
ATOM 647 N N . GLU A 1 81 ? -6.568 5.340 6.642 1.00 96.06 81 GLU A N 1
ATOM 648 C CA . GLU A 1 81 ? -7.538 6.432 6.786 1.00 96.06 81 GLU A CA 1
ATOM 649 C C . GLU A 1 81 ? -8.967 5.946 6.504 1.00 96.06 81 GLU A C 1
ATOM 651 O O . GLU A 1 81 ? -9.890 6.194 7.290 1.00 96.06 81 GLU A O 1
ATOM 656 N N . TYR A 1 82 ? -9.148 5.199 5.413 1.00 97.56 82 TYR A N 1
ATOM 657 C CA . TYR A 1 82 ? -10.435 4.629 5.043 1.00 97.56 82 TYR A CA 1
ATOM 658 C C . TYR A 1 82 ? -10.984 3.706 6.137 1.00 97.56 82 TYR A C 1
ATOM 660 O O . TYR A 1 82 ? -12.124 3.889 6.580 1.00 97.56 82 TYR A O 1
ATOM 668 N N . ALA A 1 83 ? -10.180 2.752 6.615 1.00 98.06 83 ALA A N 1
ATOM 669 C CA . ALA A 1 83 ? -10.586 1.817 7.658 1.00 98.06 83 ALA A CA 1
ATOM 670 C C . ALA A 1 83 ? -11.018 2.556 8.934 1.00 98.06 83 ALA A C 1
ATOM 672 O O . ALA A 1 83 ? -12.095 2.292 9.475 1.00 98.06 83 ALA A O 1
ATOM 673 N N . LEU A 1 84 ? -10.241 3.548 9.377 1.00 97.88 84 LEU A N 1
ATOM 674 C CA . LEU A 1 84 ? -10.572 4.348 10.556 1.00 97.88 84 LEU A CA 1
ATOM 675 C C . LEU A 1 84 ? -11.884 5.114 10.382 1.00 97.88 84 LEU A C 1
ATOM 677 O O . LEU A 1 84 ? -12.759 5.046 11.249 1.00 97.88 84 LEU A O 1
ATOM 681 N N . LYS A 1 85 ? -12.063 5.783 9.240 1.00 98.44 85 LYS A N 1
ATOM 682 C CA . LYS A 1 85 ? -13.262 6.575 8.941 1.00 98.44 85 LYS A CA 1
ATOM 683 C C . LYS A 1 85 ? -14.523 5.717 8.887 1.00 98.44 85 LYS A C 1
ATOM 685 O O . LYS A 1 85 ? -15.575 6.118 9.396 1.00 98.44 85 LYS A O 1
ATOM 690 N N . VAL A 1 86 ? -14.446 4.533 8.279 1.00 98.50 86 VAL A N 1
ATOM 691 C CA . VAL A 1 86 ? -15.589 3.612 8.229 1.00 98.50 86 VAL A CA 1
ATOM 692 C C . VAL A 1 86 ? -15.865 3.008 9.605 1.00 98.50 86 VAL A C 1
ATOM 694 O O . VAL A 1 86 ? -17.033 2.946 10.000 1.00 98.50 86 VAL A O 1
ATOM 697 N N . GLY A 1 87 ? -14.824 2.646 10.361 1.00 98.38 87 GLY A N 1
ATOM 698 C CA . GLY A 1 87 ? -14.943 2.171 11.740 1.00 98.38 87 GLY A CA 1
ATOM 699 C C . GLY A 1 87 ? -15.640 3.186 12.648 1.00 98.38 87 GLY A C 1
ATOM 700 O O . GLY A 1 87 ? -16.627 2.856 13.301 1.00 98.38 87 GLY A O 1
ATOM 701 N N . GLU A 1 88 ? -15.224 4.454 12.606 1.00 98.38 88 GLU A N 1
ATOM 702 C CA . GLU A 1 88 ? -15.857 5.544 13.362 1.00 98.38 88 GLU A CA 1
ATOM 703 C C . GLU A 1 88 ? -17.315 5.779 12.961 1.00 98.38 88 GLU A C 1
ATOM 705 O O . GLU A 1 88 ? -18.177 6.030 13.807 1.00 98.38 88 GLU A O 1
ATOM 710 N N . LYS A 1 89 ? -17.620 5.701 11.661 1.00 98.56 89 LYS A N 1
ATOM 711 C CA . LYS A 1 89 ? -18.995 5.830 11.169 1.00 98.56 89 LYS A CA 1
ATOM 712 C C . LYS A 1 89 ? -19.875 4.678 11.660 1.00 98.56 89 LYS A C 1
ATOM 714 O O . LYS A 1 89 ? -21.038 4.916 11.979 1.00 98.56 89 LYS A O 1
ATOM 719 N N . ALA A 1 90 ? -19.348 3.456 11.703 1.00 98.38 90 ALA A N 1
ATOM 720 C CA . ALA A 1 90 ? -20.052 2.290 12.230 1.00 98.38 90 ALA A CA 1
ATOM 721 C C . ALA A 1 90 ? -20.263 2.397 13.750 1.00 98.38 90 ALA A C 1
ATOM 723 O O . ALA A 1 90 ? -21.385 2.208 14.216 1.00 98.38 90 ALA A O 1
ATOM 724 N N . GLU A 1 91 ? -19.241 2.827 14.499 1.00 97.50 91 GLU A N 1
ATOM 725 C CA . GLU A 1 91 ? -19.320 3.086 15.944 1.00 97.50 91 GLU A CA 1
ATOM 726 C C . GLU A 1 91 ? -20.427 4.100 16.267 1.00 97.50 91 GLU A C 1
ATOM 728 O O . GLU A 1 91 ? -21.293 3.831 17.099 1.00 97.50 91 GLU A O 1
ATOM 733 N N . LYS A 1 92 ? -20.474 5.231 15.546 1.00 97.88 92 LYS A N 1
ATOM 734 C CA . LYS A 1 92 ? -21.533 6.251 15.698 1.00 97.88 92 LYS A CA 1
ATOM 735 C C . LYS A 1 92 ? -22.935 5.704 15.421 1.00 97.88 92 LYS A C 1
ATOM 737 O O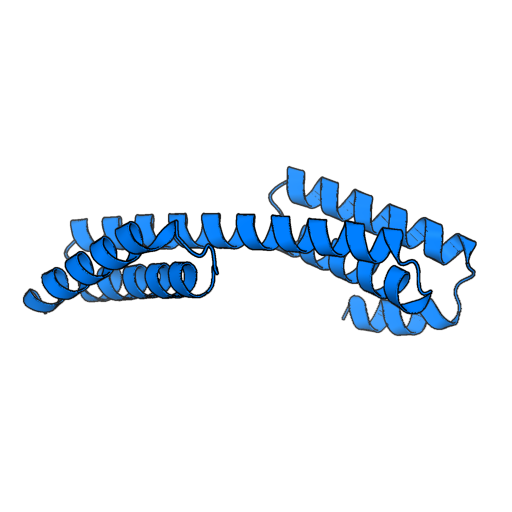 . LYS A 1 92 ? -23.907 6.187 15.995 1.00 97.88 92 LYS A O 1
ATOM 742 N N . LYS A 1 93 ? -23.046 4.702 14.547 1.00 98.00 93 LYS A N 1
ATOM 743 C CA . LYS A 1 93 ? -24.298 4.000 14.232 1.00 98.00 93 LYS A CA 1
ATOM 744 C C . LYS A 1 93 ? -24.607 2.843 15.187 1.00 98.00 93 LYS A C 1
ATOM 746 O O . LYS A 1 93 ? -25.622 2.184 14.990 1.00 98.00 93 LYS A O 1
ATOM 751 N N . LYS A 1 94 ? -23.765 2.605 16.199 1.00 97.19 94 LYS A N 1
ATOM 752 C CA . LYS A 1 94 ? -23.832 1.457 17.119 1.00 97.19 94 LYS A CA 1
ATOM 753 C C . LYS A 1 94 ? -23.719 0.094 16.424 1.00 97.19 94 LYS A C 1
ATOM 755 O O . LYS A 1 94 ? -24.088 -0.927 16.991 1.00 97.19 94 LYS A O 1
ATOM 760 N N . ASP A 1 95 ? -23.176 0.065 15.208 1.00 98.06 95 ASP A N 1
ATOM 761 C CA . ASP A 1 95 ? -22.829 -1.172 14.510 1.00 98.06 95 ASP A CA 1
ATOM 762 C C . ASP A 1 95 ? -21.444 -1.627 14.993 1.00 98.06 95 ASP A C 1
ATOM 764 O O . ASP A 1 95 ? -20.411 -1.383 14.360 1.00 98.06 95 ASP A O 1
ATOM 768 N N . TYR A 1 96 ? -21.420 -2.196 16.200 1.00 98.00 96 TYR A N 1
ATOM 769 C CA 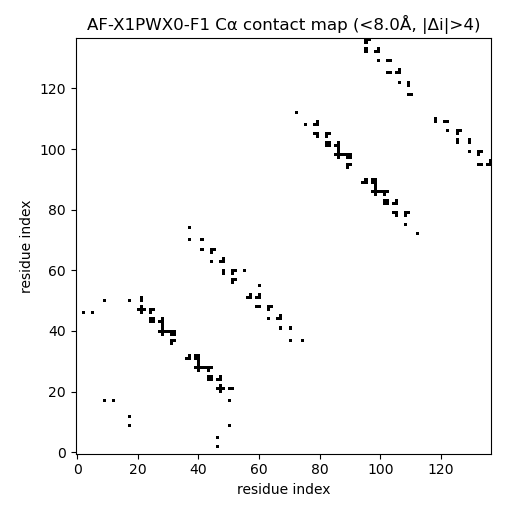. TYR A 1 96 ? -20.185 -2.490 16.925 1.00 98.00 96 TYR A CA 1
ATOM 770 C C . TYR A 1 96 ? -19.359 -3.595 16.267 1.00 98.00 96 TYR A C 1
ATOM 772 O O . TYR A 1 96 ? -18.136 -3.476 16.212 1.00 98.00 96 TYR A O 1
ATOM 780 N N . VAL A 1 97 ? -20.007 -4.615 15.693 1.00 98.25 97 VAL A N 1
ATOM 781 C CA . VAL A 1 97 ? -19.321 -5.683 14.947 1.00 98.25 97 VAL A CA 1
ATOM 782 C C . VAL A 1 97 ? -18.571 -5.090 13.756 1.00 98.25 97 VAL A C 1
ATOM 784 O O . VAL A 1 97 ? -17.376 -5.332 13.582 1.00 98.25 97 VAL A O 1
ATOM 787 N N . LYS A 1 98 ? -19.235 -4.238 12.965 1.00 98.12 98 LYS A N 1
ATOM 788 C CA . LYS A 1 98 ? -18.596 -3.582 11.823 1.00 98.12 98 LYS A CA 1
ATOM 789 C C . LYS A 1 98 ? -17.485 -2.631 12.256 1.00 98.12 98 LYS A C 1
ATOM 791 O O . LYS A 1 98 ? -16.426 -2.624 11.632 1.00 98.12 98 LYS A O 1
ATOM 796 N N . ALA A 1 99 ? -17.698 -1.851 13.316 1.00 98.44 99 ALA A N 1
ATOM 797 C CA . ALA A 1 99 ? -16.683 -0.945 13.846 1.00 98.44 99 ALA A CA 1
ATOM 798 C C . ALA A 1 99 ? -15.406 -1.696 14.258 1.00 98.44 99 ALA A C 1
ATOM 800 O O . ALA A 1 99 ? -14.309 -1.307 13.857 1.00 98.44 99 ALA A O 1
ATOM 801 N N . ILE A 1 100 ? -15.555 -2.807 14.989 1.00 98.62 100 ILE A N 1
ATOM 802 C CA . ILE A 1 100 ? -14.439 -3.665 15.405 1.00 98.62 100 ILE A CA 1
ATOM 803 C C . ILE A 1 100 ? -13.692 -4.212 14.187 1.00 98.62 100 ILE A C 1
ATOM 805 O O . ILE A 1 100 ? -12.470 -4.085 14.136 1.00 98.62 100 ILE A O 1
ATOM 809 N N . ASN A 1 101 ? -14.404 -4.738 13.185 1.00 98.44 101 ASN A N 1
ATOM 810 C CA . ASN A 1 101 ? -13.781 -5.294 11.980 1.00 98.44 101 ASN A CA 1
ATOM 811 C C . ASN A 1 101 ? -12.902 -4.263 11.252 1.00 98.44 101 ASN A C 1
ATOM 813 O O . ASN A 1 101 ? -11.780 -4.571 10.853 1.00 98.44 101 ASN A O 1
ATOM 817 N N . TYR A 1 102 ? -13.375 -3.024 11.103 1.00 98.62 102 TYR A N 1
ATOM 818 C CA . TYR A 1 102 ? -12.584 -1.970 10.460 1.00 98.62 102 TYR A CA 1
ATOM 819 C C . TYR A 1 102 ? -11.417 -1.482 11.328 1.00 98.62 102 TYR A C 1
ATOM 821 O O . TYR A 1 102 ? -10.332 -1.229 10.807 1.00 98.62 102 TYR A O 1
ATOM 829 N N . TYR A 1 103 ? -11.577 -1.402 12.650 1.00 98.38 103 TYR A N 1
ATOM 830 C CA . TYR A 1 103 ? -10.452 -1.080 13.532 1.00 98.38 103 TYR A CA 1
ATOM 831 C C . TYR A 1 103 ? -9.386 -2.180 13.566 1.00 98.38 103 TYR A C 1
ATOM 833 O O . TYR A 1 103 ? -8.201 -1.862 13.654 1.00 98.38 103 TYR A O 1
ATOM 841 N N . GLN A 1 104 ? -9.767 -3.451 13.421 1.00 98.12 104 GLN A N 1
ATOM 842 C CA . GLN A 1 104 ? -8.821 -4.557 13.250 1.00 98.12 104 GLN A CA 1
ATOM 843 C C . GLN A 1 104 ? -8.054 -4.463 11.925 1.00 98.12 104 GLN A C 1
ATOM 845 O O . GLN A 1 104 ? -6.851 -4.713 11.909 1.00 98.12 104 GLN A O 1
ATOM 850 N N . GLN A 1 105 ? -8.705 -4.047 10.833 1.00 97.88 105 GLN A N 1
ATOM 851 C CA . GLN A 1 105 ? -8.010 -3.766 9.569 1.00 97.88 105 GLN A CA 1
ATOM 852 C C . GLN A 1 105 ? -6.975 -2.647 9.742 1.00 97.88 105 GLN A C 1
ATOM 854 O O . GLN A 1 105 ? -5.823 -2.818 9.355 1.00 97.88 105 GLN A O 1
ATOM 859 N N . GLY A 1 106 ? -7.347 -1.544 10.402 1.00 96.50 106 GLY A N 1
ATOM 860 C CA . GLY A 1 106 ? -6.414 -0.453 10.703 1.00 96.50 106 GLY A CA 1
ATOM 861 C C . GLY A 1 106 ? -5.234 -0.890 11.581 1.00 96.50 106 GLY A C 1
ATOM 862 O O . GLY A 1 106 ? -4.101 -0.490 11.331 1.00 96.50 106 GLY A O 1
ATOM 863 N N . LEU A 1 107 ? -5.471 -1.755 12.574 1.00 95.81 107 LEU A N 1
ATOM 864 C CA . LEU A 1 107 ? -4.402 -2.357 13.378 1.00 95.81 107 LEU A CA 1
ATOM 865 C C . LEU A 1 107 ? -3.451 -3.207 12.543 1.00 95.81 107 LEU A C 1
ATOM 867 O O . LEU A 1 107 ? -2.243 -3.112 12.729 1.00 95.81 107 LEU A O 1
ATOM 871 N N . LYS A 1 108 ? -3.985 -4.029 11.635 1.00 94.62 108 LYS A N 1
ATOM 872 C CA . LYS A 1 108 ? -3.165 -4.851 10.747 1.00 94.62 108 LYS A CA 1
ATOM 873 C C . LYS A 1 108 ? -2.230 -3.973 9.911 1.00 94.62 108 LYS A C 1
ATOM 875 O O . LYS A 1 108 ? -1.028 -4.191 9.947 1.00 94.62 108 LYS A O 1
ATOM 880 N N . ILE A 1 109 ? -2.759 -2.925 9.278 1.00 94.06 109 ILE A N 1
ATOM 881 C CA . ILE A 1 109 ? -1.954 -1.989 8.476 1.00 94.06 109 ILE A CA 1
ATOM 882 C C . ILE A 1 109 ? -0.867 -1.318 9.329 1.00 94.06 109 ILE A C 1
ATOM 884 O O . ILE A 1 109 ? 0.289 -1.269 8.926 1.00 94.06 109 ILE A O 1
ATOM 888 N N . LEU A 1 110 ? -1.208 -0.845 10.534 1.00 92.75 110 LEU A N 1
ATOM 889 C CA . LEU A 1 110 ? -0.244 -0.216 11.447 1.00 92.75 110 LEU A CA 1
ATOM 890 C C . LEU A 1 110 ? 0.886 -1.155 11.894 1.00 92.75 110 LEU A C 1
ATOM 892 O O . LEU A 1 110 ? 1.977 -0.669 12.177 1.00 92.75 110 LEU A O 1
ATOM 896 N N . ASN A 1 111 ? 0.621 -2.461 11.987 1.00 90.25 111 ASN A N 1
ATOM 897 C CA . ASN A 1 111 ? 1.631 -3.472 12.309 1.00 90.25 111 ASN A CA 1
ATOM 898 C C . ASN A 1 111 ? 2.477 -3.856 11.085 1.00 90.25 111 ASN A C 1
ATOM 900 O O . ASN A 1 111 ? 3.663 -4.140 11.233 1.00 90.25 111 ASN A O 1
ATOM 904 N N . ASP A 1 112 ? 1.876 -3.863 9.891 1.00 87.38 112 ASP A N 1
ATOM 905 C CA . ASP A 1 112 ? 2.551 -4.199 8.631 1.00 87.38 112 ASP A CA 1
ATOM 906 C C . ASP A 1 112 ? 3.499 -3.073 8.171 1.00 87.38 112 ASP A C 1
ATOM 908 O O . ASP A 1 112 ? 4.474 -3.315 7.457 1.00 87.38 112 ASP A O 1
ATOM 912 N N . VAL A 1 113 ? 3.240 -1.828 8.584 1.00 83.19 113 VAL A N 1
ATOM 913 C CA . VAL A 1 113 ? 4.151 -0.697 8.383 1.00 83.19 113 VAL A CA 1
ATOM 914 C C . VAL A 1 113 ? 5.186 -0.689 9.511 1.00 83.19 113 VAL A C 1
ATOM 916 O O . VAL A 1 113 ? 4.907 -0.211 10.611 1.00 83.19 113 VAL A O 1
ATOM 919 N N . GLN A 1 114 ? 6.401 -1.176 9.227 1.00 62.97 114 GLN A N 1
ATOM 920 C CA . GLN A 1 114 ? 7.581 -1.060 10.102 1.00 62.97 114 GLN A CA 1
ATOM 921 C C . GLN A 1 114 ? 8.095 0.391 10.186 1.00 62.97 114 GLN A C 1
ATOM 923 O O . GLN A 1 114 ? 9.262 0.679 9.928 1.00 62.97 114 GLN A O 1
ATOM 928 N N . ASP A 1 115 ? 7.230 1.330 10.556 1.00 68.88 115 ASP A N 1
ATOM 929 C CA . ASP A 1 115 ? 7.688 2.604 11.090 1.00 68.88 115 ASP A CA 1
ATOM 930 C C . ASP A 1 115 ? 7.993 2.383 12.575 1.00 68.88 115 ASP A C 1
ATOM 932 O O . ASP A 1 115 ? 7.094 2.376 13.421 1.00 68.88 115 ASP A O 1
ATOM 936 N N . LEU A 1 116 ? 9.268 2.088 12.855 1.00 49.16 116 LEU A N 1
ATOM 937 C CA . LEU A 1 116 ? 9.759 1.462 14.088 1.00 49.16 116 LEU A CA 1
ATOM 938 C C . LEU A 1 116 ? 9.376 2.191 15.387 1.00 49.16 116 LEU A C 1
ATOM 940 O O . LEU A 1 116 ? 9.493 1.585 16.442 1.00 49.16 116 LEU A O 1
ATOM 944 N N . ASN A 1 117 ? 8.901 3.442 15.341 1.00 56.38 117 ASN A N 1
ATOM 945 C CA . ASN A 1 117 ? 8.511 4.194 16.543 1.00 56.38 117 ASN A CA 1
ATOM 946 C C . ASN A 1 117 ? 7.239 5.063 16.391 1.00 56.38 117 ASN A C 1
ATOM 948 O O . ASN A 1 117 ? 6.776 5.648 17.372 1.00 56.38 117 ASN A O 1
ATOM 952 N N . GLY A 1 118 ? 6.644 5.174 15.194 1.00 72.31 118 GLY A N 1
ATOM 953 C CA . GLY A 1 118 ? 5.542 6.118 14.931 1.00 72.31 118 GLY A CA 1
ATOM 954 C C . GLY A 1 118 ? 4.144 5.622 15.333 1.00 72.31 118 GLY A C 1
ATOM 955 O O . GLY A 1 118 ? 3.250 6.413 15.655 1.00 72.31 118 GLY A O 1
ATOM 956 N N . ASN A 1 119 ? 3.936 4.302 15.353 1.00 86.00 119 ASN A N 1
ATOM 957 C CA . ASN A 1 119 ? 2.589 3.720 15.358 1.00 86.00 119 ASN A CA 1
ATOM 958 C C . ASN A 1 119 ? 2.092 3.216 16.719 1.00 86.00 119 ASN A C 1
ATOM 960 O O . ASN A 1 119 ? 0.885 3.015 16.878 1.00 86.00 119 ASN A O 1
ATOM 964 N N . GLU A 1 120 ? 2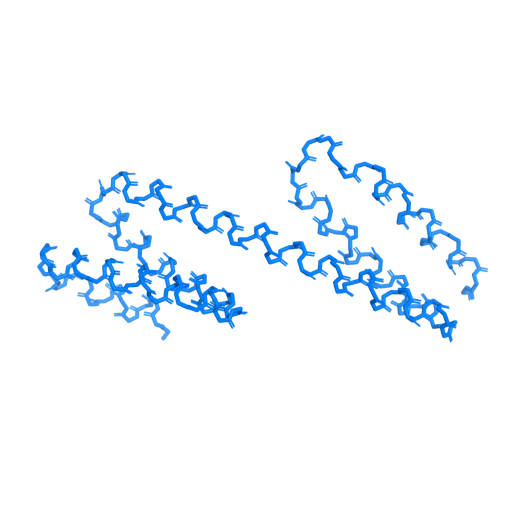.954 3.078 17.730 1.00 88.56 120 GLU A N 1
ATOM 965 C CA . GLU A 1 120 ? 2.588 2.491 19.031 1.00 88.56 120 GLU A CA 1
ATOM 966 C C . GLU A 1 120 ? 1.390 3.187 19.689 1.00 88.56 120 GLU A C 1
ATOM 968 O O . GLU A 1 120 ? 0.449 2.550 20.172 1.00 88.56 120 GLU A O 1
ATOM 973 N N . SER A 1 121 ? 1.385 4.523 19.670 1.00 90.12 121 SER A N 1
ATOM 974 C CA . SER A 1 121 ? 0.303 5.313 20.262 1.00 90.12 121 SER A CA 1
ATOM 975 C C . SER A 1 121 ? -1.031 5.103 19.533 1.00 90.12 121 SER A C 1
ATOM 977 O O . SER A 1 121 ? -2.087 5.055 20.171 1.00 90.12 121 SER A O 1
ATOM 979 N N . ARG A 1 122 ? -0.996 4.938 18.204 1.00 91.69 122 ARG A N 1
ATOM 980 C CA . ARG A 1 122 ? -2.169 4.679 17.357 1.00 91.69 122 ARG A CA 1
ATOM 981 C C . ARG A 1 122 ? -2.689 3.264 17.598 1.00 91.69 122 ARG A C 1
ATOM 983 O O . ARG A 1 122 ? -3.883 3.097 17.844 1.00 91.69 122 ARG A O 1
ATOM 990 N N . ILE A 1 123 ? -1.791 2.281 17.645 1.00 94.38 123 ILE A N 1
ATOM 991 C CA . ILE A 1 123 ? -2.092 0.878 17.957 1.00 94.38 123 ILE A CA 1
ATOM 992 C C . ILE A 1 123 ? -2.758 0.768 19.333 1.00 94.38 123 ILE A C 1
ATOM 994 O O . ILE A 1 123 ? -3.843 0.200 19.460 1.00 94.38 123 ILE A O 1
ATOM 998 N N . LYS A 1 124 ? -2.184 1.394 20.368 1.00 94.88 124 LYS A N 1
ATOM 999 C CA . LYS A 1 124 ? -2.757 1.402 21.725 1.00 94.88 124 LYS A CA 1
ATOM 1000 C C . LYS A 1 124 ? -4.154 2.029 21.763 1.00 94.88 124 LYS A C 1
ATOM 1002 O O . LYS A 1 124 ? -5.041 1.512 22.446 1.00 94.88 124 LYS A O 1
ATOM 1007 N N . LYS A 1 125 ? -4.371 3.127 21.027 1.00 94.94 125 LYS A N 1
ATOM 1008 C CA . LYS A 1 125 ? -5.692 3.772 20.908 1.00 94.94 125 LYS A CA 1
ATOM 1009 C C . LYS A 1 125 ? -6.716 2.846 20.249 1.00 94.94 125 LYS A C 1
ATOM 1011 O O . LYS A 1 125 ? -7.832 2.745 20.760 1.00 94.94 125 LYS A O 1
ATOM 1016 N N . LEU A 1 126 ? -6.348 2.161 19.166 1.00 96.31 126 LEU A N 1
ATOM 1017 C CA . LEU A 1 126 ? -7.241 1.224 18.480 1.00 96.31 126 LEU A CA 1
ATOM 1018 C C . LEU A 1 126 ? -7.565 -0.003 19.324 1.00 96.31 126 LEU A C 1
ATOM 1020 O O . LEU A 1 126 ? -8.739 -0.340 19.450 1.00 96.31 126 LEU A O 1
ATOM 1024 N N . ASN A 1 127 ? -6.569 -0.599 19.981 1.00 97.38 127 ASN A N 1
ATOM 1025 C CA . ASN A 1 127 ? -6.789 -1.702 20.916 1.00 97.38 127 ASN A CA 1
ATOM 1026 C C . ASN A 1 127 ? -7.788 -1.306 22.011 1.00 97.38 127 ASN A C 1
ATOM 1028 O O . ASN A 1 127 ? -8.773 -2.005 22.234 1.00 97.38 127 ASN A O 1
ATOM 1032 N N . LYS A 1 128 ? -7.611 -0.128 22.628 1.00 97.56 128 LYS A N 1
ATOM 1033 C CA . LYS A 1 128 ? -8.553 0.387 23.633 1.00 97.56 128 LYS A CA 1
ATOM 1034 C C . LYS A 1 128 ? -9.964 0.576 23.067 1.00 97.56 128 LYS A C 1
ATOM 1036 O O . LYS A 1 128 ? -10.934 0.233 23.741 1.00 97.56 128 LYS A O 1
ATOM 1041 N N . LYS A 1 129 ? -10.089 1.132 21.857 1.00 96.25 129 LYS A N 1
ATOM 1042 C CA . LYS A 1 129 ? -11.385 1.286 21.177 1.00 96.25 129 LYS A CA 1
ATOM 1043 C C . LYS A 1 129 ? -12.059 -0.069 20.972 1.00 96.25 129 LYS A C 1
ATOM 1045 O O . LYS A 1 129 ? -13.198 -0.228 21.392 1.00 96.25 129 LYS A O 1
ATOM 1050 N N . ILE A 1 130 ? -11.351 -1.049 20.412 1.00 98.06 130 ILE A N 1
ATOM 1051 C CA . ILE A 1 130 ? -11.877 -2.399 20.169 1.00 98.06 130 ILE A CA 1
ATOM 1052 C C . ILE A 1 130 ? -12.340 -3.048 21.475 1.00 98.06 130 ILE A C 1
ATOM 1054 O O . ILE A 1 130 ? -13.490 -3.471 21.556 1.00 98.06 130 ILE A O 1
ATOM 1058 N N . THR A 1 131 ? -11.506 -3.049 22.520 1.00 98.12 131 THR A N 1
ATOM 1059 C CA . THR A 1 131 ? -11.871 -3.620 23.827 1.00 98.12 131 THR A CA 1
ATOM 1060 C C . THR A 1 131 ? -13.097 -2.945 24.440 1.00 98.12 131 THR A C 1
ATOM 1062 O O . THR A 1 131 ? -13.901 -3.602 25.093 1.00 98.12 131 THR A O 1
ATOM 1065 N N . ASN A 1 132 ? -13.271 -1.636 24.247 1.00 97.00 132 ASN A N 1
ATOM 1066 C CA . ASN A 1 132 ? -14.467 -0.944 24.721 1.00 97.00 132 ASN A CA 1
ATOM 1067 C C . ASN A 1 132 ? -15.715 -1.337 23.927 1.00 97.00 132 ASN A C 1
ATOM 1069 O O . ASN A 1 132 ? -16.756 -1.564 24.532 1.00 97.00 132 ASN A O 1
ATOM 1073 N N . LEU A 1 133 ? -15.616 -1.454 22.601 1.00 97.12 133 LEU A N 1
ATOM 1074 C CA . LEU A 1 133 ? -16.744 -1.846 21.753 1.00 97.12 133 LEU A CA 1
ATOM 1075 C C . LEU A 1 133 ? -17.185 -3.290 22.002 1.00 97.12 133 LEU A C 1
ATOM 1077 O O . LEU A 1 133 ? -18.378 -3.565 21.992 1.00 97.12 133 LEU A O 1
ATOM 1081 N N . GLN A 1 134 ? -16.245 -4.188 22.303 1.00 96.12 134 GLN A N 1
ATOM 1082 C CA . GLN A 1 134 ? -16.540 -5.580 22.660 1.00 96.12 134 GLN A CA 1
ATOM 1083 C C . GLN A 1 134 ? -17.423 -5.714 23.909 1.00 96.12 134 GLN A C 1
ATOM 1085 O O . GLN A 1 134 ? -18.109 -6.715 24.045 1.00 96.12 134 GLN A O 1
ATOM 1090 N N . LYS A 1 135 ? -17.455 -4.711 24.799 1.00 96.38 135 LYS A N 1
ATOM 1091 C CA . LYS A 1 135 ? -18.348 -4.697 25.976 1.00 96.38 135 LYS A CA 1
ATOM 1092 C C . LYS A 1 135 ? -19.814 -4.427 25.623 1.00 96.38 135 LYS A C 1
ATOM 1094 O O . LYS A 1 135 ? -20.667 -4.509 26.499 1.00 96.38 135 LYS A O 1
ATOM 1099 N N . HIS A 1 136 ? -20.084 -4.023 24.383 1.00 91.44 136 HIS A N 1
ATOM 1100 C CA . HIS A 1 136 ? -21.421 -3.728 23.873 1.00 91.44 136 HIS A CA 1
ATOM 1101 C C . HIS A 1 136 ? -21.949 -4.806 22.912 1.00 91.44 136 HIS A C 1
ATOM 1103 O O . HIS A 1 136 ? -23.003 -4.600 22.307 1.00 91.44 136 HIS A O 1
ATOM 1109 N N . LEU A 1 137 ? -21.203 -5.903 22.741 1.00 90.69 137 LEU A N 1
ATOM 1110 C CA . LEU A 1 137 ? -21.634 -7.118 22.048 1.00 90.69 137 LEU A CA 1
ATOM 1111 C C . LEU A 1 137 ? -22.225 -8.101 23.060 1.00 90.69 137 LEU A C 1
ATOM 1113 O O . LEU A 1 137 ? -23.220 -8.758 22.692 1.00 90.69 137 LEU A O 1
#

pLDDT: mean 93.16, std 7.72, range [49.16, 98.62]

Foldseek 3Di:
DVLVVLVVVLVVDDPVRLVVLLVVLCVQLVVCVVVVVLVSSLVSLVSSLVSCVVVVVVVSNVVSVVVNVVSVVVVLVVLLVVLQVQLVVCVVVLVLVSNLVSLVSNLVSLVVPPPVPDCPVVNVVSVVVNVVSVVVD

Radius of gyration: 20.31 Å; Cα contacts (8 Å, |Δi|>4): 110; chains: 1; bounding box: 46×25×54 Å